Protein AF-A0A2A2EL18-F1 (afdb_monomer_lite)

Secondary structure (DSSP, 8-state):
---------SS-EEEEEE--TT--EEES---SS-SS-TTEEEEE-----TTTSS--S----EEEETTS-EEEE--SS-EEEEESSSSTTEEEEEESSS---EEE---SSHHHHHHHHHHHH-PPPPPPTGGGSPPP-

Organism: NCBI:txid1960968

pLDDT: mean 81.52, std 13.84, range [33.12, 95.94]

InterPro domains:
  IPR011013 Galactose mutarotase-like domain superfamily [SSF74650] (10-110)

Radius of gyration: 16.67 Å; chains: 1; bounding box: 41×49×30 Å

Sequence (137 aa):
MTGLAKDRSHGFKSVRLLRGVGETVYGLDARFAAFVKNGQSVGIWNADVGTASERRCKDIPFSMTGGGRRVFVNDRGRVSFEVDAVDAEDVRCSAPDETIDFCAIYGSTPKRILECYTRLTGRPGQVSMADLTPHAA

Structure (mmCIF, N/CA/C/O backbone):
data_AF-A0A2A2EL18-F1
#
_entry.id   AF-A0A2A2EL18-F1
#
loop_
_atom_site.group_PDB
_atom_site.id
_atom_site.type_symbol
_atom_site.label_atom_id
_atom_site.label_alt_id
_atom_site.label_comp_id
_atom_site.label_asym_id
_atom_site.label_entity_id
_atom_site.label_seq_id
_atom_site.pdbx_PDB_ins_code
_atom_site.Cartn_x
_atom_site.Cartn_y
_atom_site.Cartn_z
_atom_site.occupancy
_atom_site.B_iso_or_equiv
_atom_site.auth_seq_id
_atom_site.auth_comp_id
_atom_site.auth_asym_id
_atom_site.auth_atom_id
_atom_site.pdbx_PDB_model_num
ATOM 1 N N . MET A 1 1 ? 29.569 6.286 -13.860 1.00 33.75 1 MET A N 1
ATOM 2 C CA . MET A 1 1 ? 28.260 6.229 -14.542 1.00 33.75 1 MET A CA 1
ATOM 3 C C . MET A 1 1 ? 27.194 6.122 -13.454 1.00 33.75 1 MET A C 1
ATOM 5 O O . MET A 1 1 ? 26.895 5.031 -12.996 1.00 33.75 1 MET A O 1
ATOM 9 N N . THR A 1 2 ? 26.740 7.253 -12.912 1.00 33.19 2 THR A N 1
ATOM 10 C CA . THR A 1 2 ? 25.869 7.282 -11.724 1.00 33.19 2 THR A CA 1
ATOM 11 C C . THR A 1 2 ? 24.420 7.264 -12.195 1.00 33.19 2 THR A C 1
ATOM 13 O O . THR A 1 2 ? 23.898 8.281 -12.645 1.00 33.19 2 THR A O 1
ATOM 16 N N . GLY A 1 3 ? 23.788 6.091 -12.159 1.00 33.12 3 GLY A N 1
ATOM 17 C CA . GLY A 1 3 ? 22.374 5.907 -12.486 1.00 33.12 3 GLY A CA 1
ATOM 18 C C . GLY A 1 3 ? 21.471 6.491 -11.402 1.00 33.12 3 GLY A C 1
ATOM 19 O O . GLY A 1 3 ? 20.801 5.755 -10.688 1.00 33.12 3 GLY A O 1
ATOM 20 N N . LEU A 1 4 ? 21.470 7.813 -11.239 1.00 40.34 4 LEU A N 1
ATOM 21 C CA . LEU A 1 4 ? 20.447 8.496 -10.460 1.00 40.34 4 LEU A CA 1
ATOM 22 C C . LEU A 1 4 ? 19.287 8.781 -11.409 1.00 40.34 4 LEU A C 1
ATOM 24 O O . LEU A 1 4 ? 19.385 9.649 -12.276 1.00 40.34 4 LEU A O 1
ATOM 28 N N . ALA A 1 5 ? 18.194 8.031 -11.262 1.00 43.47 5 ALA A N 1
ATOM 29 C CA . ALA A 1 5 ? 16.922 8.427 -11.842 1.00 43.47 5 ALA A CA 1
ATOM 30 C C . ALA A 1 5 ? 16.569 9.802 -11.259 1.00 43.47 5 ALA A C 1
ATOM 32 O O . ALA A 1 5 ? 16.248 9.922 -10.075 1.00 43.47 5 ALA A O 1
ATOM 33 N N . LYS A 1 6 ? 16.730 10.849 -12.074 1.00 47.97 6 LYS A N 1
ATOM 34 C CA . LYS A 1 6 ? 16.218 12.178 -11.755 1.00 47.97 6 LYS A CA 1
ATOM 35 C C . LYS A 1 6 ? 14.703 12.076 -11.628 1.00 47.97 6 LYS A C 1
ATOM 37 O O . LYS A 1 6 ? 14.069 11.416 -12.451 1.00 47.97 6 LYS A O 1
ATOM 42 N N . ASP A 1 7 ? 14.173 12.728 -10.602 1.00 55.16 7 ASP A N 1
ATOM 43 C CA . ASP A 1 7 ? 12.771 13.124 -10.541 1.00 55.16 7 ASP A CA 1
ATOM 44 C C . ASP A 1 7 ? 12.415 13.789 -11.887 1.00 55.16 7 ASP A C 1
ATOM 46 O O . ASP A 1 7 ? 13.118 14.701 -12.333 1.00 55.16 7 ASP A O 1
ATOM 50 N N . ARG A 1 8 ? 11.454 13.209 -12.615 1.00 58.25 8 ARG A N 1
ATOM 51 C CA . ARG A 1 8 ? 11.215 13.510 -14.035 1.00 58.25 8 ARG A CA 1
ATOM 52 C C . ARG A 1 8 ? 10.220 14.654 -14.251 1.00 58.25 8 ARG A C 1
ATOM 54 O O . ARG A 1 8 ? 10.041 15.041 -15.402 1.00 58.25 8 ARG A O 1
ATOM 61 N N . SER A 1 9 ? 9.601 15.205 -13.206 1.00 59.81 9 SER A N 1
ATOM 62 C CA . SER A 1 9 ? 8.445 16.104 -13.355 1.00 59.81 9 SER A CA 1
ATOM 63 C C . SER A 1 9 ? 8.586 17.444 -12.629 1.00 59.81 9 SER A C 1
ATOM 65 O O . SER A 1 9 ? 9.223 17.544 -11.587 1.00 59.81 9 SER A O 1
ATOM 67 N N . HIS A 1 10 ? 7.926 18.478 -13.158 1.00 66.12 10 HIS A N 1
ATOM 68 C CA . HIS A 1 10 ? 7.843 19.817 -12.557 1.00 66.12 10 HIS A CA 1
ATOM 69 C C . HIS A 1 10 ? 6.765 19.944 -11.453 1.00 66.12 10 HIS A C 1
ATOM 71 O O . HIS A 1 10 ? 6.527 21.048 -10.962 1.00 66.12 10 HIS A O 1
ATOM 77 N N . GLY A 1 11 ? 6.103 18.852 -11.053 1.00 77.38 11 GLY A N 1
ATOM 78 C CA . GLY A 1 11 ? 5.013 18.865 -10.075 1.00 77.38 11 GLY A CA 1
ATOM 79 C C . GLY A 1 11 ? 4.783 17.506 -9.413 1.00 77.38 11 GLY A C 1
ATOM 80 O O . GLY A 1 11 ? 5.354 16.507 -9.822 1.00 77.38 11 GLY A O 1
ATOM 81 N N . PHE A 1 12 ? 3.941 17.482 -8.379 1.00 85.25 12 PHE A N 1
ATOM 82 C CA . PHE A 1 12 ? 3.556 16.262 -7.668 1.00 85.25 12 PHE A CA 1
ATOM 83 C C . PHE A 1 12 ? 2.041 16.093 -7.698 1.00 85.25 12 PHE A C 1
ATOM 85 O O . PHE A 1 12 ? 1.296 17.063 -7.508 1.00 85.25 12 PHE A O 1
ATOM 92 N N . LYS A 1 13 ? 1.577 14.852 -7.839 1.00 91.38 13 LYS A N 1
ATOM 93 C CA . LYS A 1 13 ? 0.199 14.477 -7.509 1.00 91.38 13 LYS A CA 1
ATOM 94 C C . LYS A 1 13 ? 0.160 13.653 -6.244 1.00 91.38 13 LYS A C 1
ATOM 96 O O . LYS A 1 13 ? 1.103 12.948 -5.901 1.00 91.38 13 LYS A O 1
ATOM 101 N N . SER A 1 14 ? -0.955 13.778 -5.535 1.00 91.00 14 SER A N 1
ATOM 102 C CA . SER A 1 14 ? -1.206 13.014 -4.326 1.00 91.00 14 SER A CA 1
ATOM 103 C C . SER A 1 14 ? -2.647 12.547 -4.263 1.00 91.00 14 SER A C 1
ATOM 105 O O . SER A 1 14 ? -3.549 13.195 -4.797 1.00 91.00 14 SER A O 1
ATOM 107 N N . VAL A 1 15 ? -2.850 11.425 -3.585 1.00 90.00 15 VAL A N 1
ATOM 108 C CA . VAL A 1 15 ? -4.166 10.927 -3.198 1.00 90.00 15 VAL A CA 1
ATOM 109 C C . VAL A 1 15 ? -4.167 10.645 -1.701 1.00 90.00 15 VAL A C 1
ATOM 111 O O . VAL A 1 15 ? -3.150 10.267 -1.112 1.00 90.00 15 VAL A O 1
ATOM 114 N N . ARG A 1 16 ? -5.322 10.873 -1.075 1.00 90.25 16 ARG A N 1
ATOM 115 C CA . ARG A 1 16 ? -5.546 10.675 0.355 1.00 90.25 16 ARG A CA 1
ATOM 116 C C . ARG A 1 16 ? -6.608 9.607 0.558 1.00 90.25 16 ARG A C 1
ATOM 118 O O . ARG A 1 16 ? -7.674 9.666 -0.052 1.00 90.25 16 ARG A O 1
ATOM 125 N N . LEU A 1 17 ? -6.328 8.667 1.450 1.00 87.19 17 LEU A N 1
ATOM 126 C CA . LEU A 1 17 ? -7.274 7.653 1.889 1.00 87.19 17 LEU A CA 1
ATOM 127 C C . LEU A 1 17 ? -7.557 7.869 3.365 1.00 87.19 17 LEU A C 1
ATOM 129 O O . LEU A 1 17 ? -6.658 7.761 4.196 1.00 87.19 17 LEU A O 1
ATOM 133 N N . LEU A 1 18 ? -8.815 8.176 3.671 1.00 86.69 18 LEU A N 1
ATOM 134 C CA . LEU A 1 18 ? -9.260 8.318 5.048 1.00 86.69 18 LEU A CA 1
ATOM 135 C C . LEU A 1 18 ? -9.204 6.969 5.755 1.00 86.69 18 LEU A C 1
ATOM 137 O O . LEU A 1 18 ? -9.583 5.931 5.198 1.00 86.69 18 LEU A O 1
ATOM 141 N N . ARG A 1 19 ? -8.756 7.010 7.001 1.00 84.00 19 ARG A N 1
ATOM 142 C CA . ARG A 1 19 ? -8.693 5.884 7.915 1.00 84.00 19 ARG A CA 1
ATOM 143 C C . ARG A 1 19 ? -9.763 6.060 9.003 1.00 84.00 19 ARG A C 1
ATOM 145 O O . ARG A 1 19 ? -10.284 7.148 9.209 1.00 84.00 19 ARG A O 1
ATOM 152 N N . GLY A 1 20 ? -10.171 4.958 9.623 1.00 81.38 20 GLY A N 1
ATOM 153 C CA . GLY A 1 20 ? -11.077 4.962 10.766 1.00 81.38 20 GLY A CA 1
ATOM 154 C C . GLY A 1 20 ? -10.298 5.002 12.074 1.00 81.38 20 GLY A C 1
ATOM 155 O O . GLY A 1 20 ? -9.168 4.509 12.131 1.00 81.38 20 GLY A O 1
ATOM 156 N N . VAL A 1 21 ? -10.940 5.514 13.124 1.00 83.44 21 VAL A N 1
ATOM 157 C CA . VAL A 1 21 ? -10.327 5.706 14.445 1.00 83.44 21 VAL A CA 1
ATOM 158 C C . VAL A 1 21 ? -9.730 4.406 14.967 1.00 83.44 21 VAL A C 1
ATOM 160 O O . VAL A 1 21 ? -10.390 3.369 15.003 1.00 83.44 21 VAL A O 1
ATOM 163 N N . GLY A 1 22 ? -8.457 4.471 15.361 1.00 84.44 22 GLY A N 1
ATOM 164 C CA . GLY A 1 22 ? -7.720 3.337 15.925 1.00 84.44 22 GLY A CA 1
ATOM 165 C C . GLY A 1 22 ? -7.285 2.265 14.919 1.00 84.44 22 GLY A C 1
ATOM 166 O O . GLY A 1 22 ? -6.690 1.268 15.325 1.00 84.44 22 GLY A O 1
ATOM 167 N N . GLU A 1 23 ? -7.542 2.431 13.619 1.00 88.69 23 GLU A N 1
ATOM 168 C CA . GLU A 1 23 ? -7.008 1.506 12.618 1.00 88.69 23 GLU A CA 1
ATOM 169 C C . GLU A 1 23 ? -5.484 1.618 12.481 1.00 88.69 23 GLU A C 1
ATOM 171 O O . GLU A 1 23 ? -4.893 2.692 12.370 1.00 88.69 23 GLU A O 1
ATOM 176 N N . THR A 1 24 ? -4.841 0.466 12.389 1.00 90.88 24 THR A N 1
ATOM 177 C CA . THR A 1 24 ? -3.407 0.347 12.148 1.00 90.88 24 THR A CA 1
ATOM 178 C C . THR A 1 24 ? -3.109 0.149 10.668 1.00 90.88 24 THR A C 1
ATOM 180 O O . THR A 1 24 ? -3.873 -0.507 9.954 1.00 90.88 24 THR A O 1
ATOM 183 N N . VAL A 1 25 ? -1.982 0.698 10.212 1.00 91.12 25 VAL A N 1
ATOM 184 C CA . VAL A 1 25 ? -1.495 0.615 8.828 1.00 91.12 25 VAL A CA 1
ATOM 185 C C . VAL A 1 25 ? -0.276 -0.306 8.754 1.00 91.12 25 VAL A C 1
ATOM 187 O O . VAL A 1 25 ? 0.630 -0.224 9.585 1.00 91.12 25 VAL A O 1
ATOM 190 N N . TYR A 1 26 ? -0.245 -1.163 7.734 1.00 91.44 26 TYR A N 1
ATOM 191 C CA . TYR A 1 26 ? 0.791 -2.163 7.469 1.00 91.44 26 TYR A CA 1
ATOM 192 C C . TYR A 1 26 ? 1.235 -2.124 5.998 1.00 91.44 26 TYR A C 1
ATOM 194 O O . TYR A 1 26 ? 0.535 -1.570 5.147 1.00 91.44 26 TYR A O 1
ATOM 202 N N . GLY A 1 27 ? 2.357 -2.779 5.684 1.00 90.25 27 GLY A N 1
ATOM 203 C CA . GLY A 1 27 ? 2.913 -2.868 4.328 1.00 90.25 27 GLY A CA 1
ATOM 204 C C . GLY A 1 27 ? 4.125 -1.957 4.132 1.00 90.25 27 GLY A C 1
ATOM 205 O O . GLY A 1 27 ? 4.895 -1.753 5.071 1.00 90.25 27 GLY A O 1
ATOM 206 N N . LEU A 1 28 ? 4.277 -1.422 2.916 1.00 87.94 28 LEU A N 1
ATOM 207 C CA . LEU A 1 28 ? 5.356 -0.503 2.518 1.00 87.94 28 LEU A CA 1
ATOM 208 C C . LEU A 1 28 ? 6.778 -1.099 2.655 1.00 87.94 28 LEU A C 1
ATOM 210 O O . LEU A 1 28 ? 7.748 -0.375 2.882 1.00 87.94 28 LEU A O 1
ATOM 214 N N . ASP A 1 29 ? 6.854 -2.427 2.482 1.00 75.75 29 ASP A N 1
ATOM 215 C CA . ASP A 1 29 ? 8.031 -3.317 2.497 1.00 75.75 29 ASP A CA 1
ATOM 216 C C . ASP A 1 29 ? 8.734 -3.596 3.850 1.00 75.75 29 ASP A C 1
ATOM 218 O O . ASP A 1 29 ? 8.440 -3.012 4.897 1.00 75.75 29 ASP A O 1
ATOM 222 N N . ALA A 1 30 ? 9.647 -4.578 3.803 1.00 61.09 30 ALA A N 1
ATOM 223 C CA . ALA A 1 30 ? 10.585 -5.113 4.782 1.00 61.09 30 ALA A CA 1
ATOM 224 C C . ALA A 1 30 ? 11.581 -4.069 5.313 1.00 61.09 30 ALA A C 1
ATOM 226 O O . ALA A 1 30 ? 12.808 -4.183 5.221 1.00 61.09 30 ALA A O 1
ATOM 227 N N . ARG A 1 31 ? 11.035 -3.036 5.942 1.00 65.69 31 ARG A N 1
ATOM 228 C CA . ARG A 1 31 ? 11.800 -2.109 6.769 1.00 65.69 31 ARG A CA 1
ATOM 229 C C . ARG A 1 31 ? 12.115 -2.779 8.102 1.00 65.69 31 ARG A C 1
ATOM 231 O O . ARG A 1 31 ? 11.226 -3.352 8.727 1.00 65.69 31 ARG A O 1
ATOM 238 N N . PHE A 1 32 ? 13.349 -2.624 8.584 1.00 63.28 32 PHE A N 1
ATOM 239 C CA . PHE A 1 32 ? 13.730 -2.959 9.969 1.00 63.28 32 PHE A CA 1
ATOM 240 C C . PHE A 1 32 ? 13.254 -1.852 10.927 1.00 63.28 32 PHE A C 1
ATOM 242 O O . PHE A 1 32 ? 14.023 -1.296 11.700 1.00 63.28 32 PHE A O 1
ATOM 249 N N . ALA A 1 33 ? 11.985 -1.480 10.795 1.00 72.88 33 ALA A N 1
ATOM 250 C CA . ALA A 1 33 ? 11.308 -0.455 11.572 1.00 72.88 33 ALA A CA 1
ATOM 251 C C . ALA A 1 33 ? 10.074 -1.076 12.232 1.00 72.88 33 ALA A C 1
ATOM 253 O O . ALA A 1 33 ? 9.777 -2.257 12.028 1.00 72.88 33 ALA A O 1
ATOM 254 N N . ALA A 1 34 ? 9.328 -0.278 12.994 1.00 85.12 34 ALA A N 1
ATOM 255 C CA . ALA A 1 34 ? 8.081 -0.740 13.582 1.00 85.12 34 ALA A CA 1
ATOM 256 C C . ALA A 1 34 ? 7.154 -1.349 12.511 1.00 85.12 34 ALA A C 1
ATOM 258 O O . ALA A 1 34 ? 7.034 -0.851 11.383 1.00 85.12 34 ALA A O 1
ATOM 259 N N . PHE A 1 35 ? 6.525 -2.469 12.873 1.00 87.75 35 PHE A N 1
ATOM 260 C CA . PHE A 1 35 ? 5.619 -3.204 11.993 1.00 87.75 35 PHE A CA 1
ATOM 261 C C . PHE A 1 35 ? 4.390 -2.362 11.622 1.00 87.75 35 PHE A C 1
ATOM 263 O O . PHE A 1 35 ? 3.994 -2.315 10.458 1.00 87.75 35 PHE A O 1
ATOM 270 N N . VAL A 1 36 ? 3.833 -1.661 12.613 1.00 91.75 36 VAL A N 1
ATOM 271 C CA . VAL A 1 36 ? 2.783 -0.653 12.435 1.00 91.75 36 VAL A CA 1
ATOM 272 C C . VAL A 1 36 ? 3.405 0.614 11.853 1.00 91.75 36 VAL A C 1
ATOM 274 O O . VAL A 1 36 ? 4.453 1.048 12.329 1.00 91.75 36 VAL A O 1
ATOM 277 N N . LYS A 1 37 ? 2.770 1.190 10.827 1.00 89.94 37 LYS A N 1
ATOM 278 C CA . LYS A 1 37 ? 3.278 2.353 10.079 1.00 89.94 37 LYS A CA 1
ATOM 279 C C . LYS A 1 37 ? 2.679 3.693 10.497 1.00 89.94 37 LYS A C 1
ATOM 281 O O . LYS A 1 37 ? 3.150 4.711 10.014 1.00 89.94 37 LYS A O 1
ATOM 286 N N . ASN A 1 38 ? 1.676 3.712 11.373 1.00 91.38 38 ASN A N 1
ATOM 287 C CA . ASN A 1 38 ? 1.077 4.953 11.872 1.00 91.38 38 ASN A CA 1
ATOM 288 C C . ASN A 1 38 ? 2.151 5.903 12.442 1.00 91.38 38 ASN A C 1
ATOM 290 O O . ASN A 1 38 ? 3.030 5.473 13.192 1.00 91.38 38 ASN A O 1
ATOM 294 N N . GLY A 1 39 ? 2.074 7.177 12.063 1.00 89.62 39 GLY A N 1
ATOM 295 C CA . GLY A 1 39 ? 3.023 8.239 12.402 1.00 89.62 39 GLY A CA 1
ATOM 296 C C . GLY A 1 39 ? 4.310 8.268 11.566 1.00 89.62 39 GLY A C 1
ATOM 297 O O . GLY A 1 39 ? 5.209 9.032 11.902 1.00 89.62 39 GLY A O 1
ATOM 298 N N . GLN A 1 40 ? 4.449 7.441 10.522 1.00 89.50 40 GLN A N 1
ATOM 299 C CA . GLN A 1 40 ? 5.688 7.344 9.737 1.00 89.50 40 GLN A CA 1
ATOM 300 C C . GLN A 1 40 ? 5.559 7.973 8.346 1.00 89.50 40 GLN A C 1
ATOM 302 O O . GLN A 1 40 ? 4.566 7.770 7.642 1.00 89.50 40 GLN A O 1
ATOM 307 N N . SER A 1 41 ? 6.634 8.642 7.927 1.00 89.50 41 SER A N 1
ATOM 308 C CA . SER A 1 41 ? 6.894 9.050 6.544 1.00 89.50 41 SER A CA 1
ATOM 309 C C . SER A 1 41 ? 7.775 8.003 5.861 1.00 89.50 41 SER A C 1
ATOM 311 O O . SER A 1 41 ? 8.849 7.645 6.347 1.00 89.50 41 SER A O 1
ATOM 313 N N . VAL A 1 42 ? 7.323 7.474 4.730 1.00 87.75 42 VAL A N 1
ATOM 314 C CA . VAL A 1 42 ? 7.904 6.309 4.063 1.00 87.75 42 VAL A CA 1
ATOM 315 C C . VAL A 1 42 ? 8.122 6.617 2.583 1.00 87.75 42 VAL A C 1
ATOM 317 O O . VAL A 1 42 ? 7.186 6.637 1.792 1.00 87.75 42 VAL A O 1
ATOM 320 N N . GLY A 1 43 ? 9.381 6.806 2.185 1.00 88.25 43 GLY A N 1
ATOM 321 C CA . GLY A 1 43 ? 9.764 6.883 0.772 1.00 88.25 43 GLY A CA 1
ATOM 322 C C . GLY A 1 43 ? 10.028 5.500 0.179 1.00 88.25 43 GLY A C 1
ATOM 323 O O . GLY A 1 43 ? 10.916 4.802 0.665 1.00 88.25 43 GLY A O 1
ATOM 324 N N . ILE A 1 44 ? 9.294 5.130 -0.867 1.00 88.12 44 ILE A N 1
ATOM 325 C CA . ILE A 1 44 ? 9.464 3.916 -1.674 1.00 88.12 44 ILE A CA 1
ATOM 326 C C . ILE A 1 44 ? 10.534 4.198 -2.725 1.00 88.12 44 ILE A C 1
ATOM 328 O O . ILE A 1 44 ? 10.297 4.920 -3.700 1.00 88.12 44 ILE A O 1
ATOM 332 N N . TRP A 1 45 ? 11.738 3.674 -2.504 1.00 86.19 45 TRP A N 1
ATOM 333 C CA . TRP A 1 45 ? 12.833 3.777 -3.456 1.00 86.19 45 TRP A CA 1
ATOM 334 C C . TRP A 1 45 ? 13.901 2.726 -3.176 1.00 86.19 45 TRP A C 1
ATOM 336 O O . TRP A 1 45 ? 14.633 2.821 -2.186 1.00 86.19 45 TRP A O 1
ATOM 346 N N . ASN A 1 46 ? 14.071 1.801 -4.122 1.00 81.12 46 ASN A N 1
ATOM 347 C CA . ASN A 1 46 ? 15.081 0.765 -3.989 1.00 81.12 46 ASN A CA 1
ATOM 348 C C . ASN A 1 46 ? 16.493 1.363 -3.928 1.00 81.12 46 ASN A C 1
ATOM 350 O O . ASN A 1 46 ? 16.943 2.052 -4.847 1.00 81.12 46 ASN A O 1
ATOM 354 N N . ALA A 1 47 ? 17.201 1.083 -2.838 1.00 74.25 47 ALA A N 1
ATOM 355 C CA . ALA A 1 47 ? 18.585 1.473 -2.631 1.00 74.25 47 ALA A CA 1
ATOM 356 C C . ALA A 1 47 ? 19.378 0.326 -1.995 1.00 74.25 47 ALA A C 1
ATOM 358 O O . ALA A 1 47 ? 18.883 -0.382 -1.117 1.00 74.25 47 ALA A O 1
ATOM 359 N N . ASP A 1 48 ? 20.627 0.171 -2.428 1.00 69.75 48 ASP A N 1
ATOM 360 C CA . ASP A 1 48 ? 21.572 -0.778 -1.847 1.00 69.75 48 ASP A CA 1
ATOM 361 C C . ASP A 1 48 ? 22.322 -0.110 -0.690 1.00 69.75 48 ASP A C 1
ATOM 363 O O . ASP A 1 48 ? 23.272 0.645 -0.887 1.00 69.75 48 ASP A O 1
ATOM 367 N N . VAL A 1 49 ? 21.798 -0.272 0.523 1.00 62.06 49 VAL A N 1
ATOM 368 C CA . VAL A 1 49 ? 22.246 0.483 1.707 1.00 62.06 49 VAL A CA 1
ATOM 369 C C . VAL A 1 49 ? 22.386 -0.394 2.959 1.00 62.06 49 VAL A C 1
ATOM 371 O O . VAL A 1 49 ? 22.345 0.110 4.085 1.00 62.06 49 VAL A O 1
ATOM 374 N N . GLY A 1 50 ? 22.542 -1.710 2.784 1.00 62.38 50 GLY A N 1
ATOM 375 C CA . GLY A 1 50 ? 22.625 -2.669 3.891 1.00 62.38 50 GLY A CA 1
ATOM 376 C C . GLY A 1 50 ? 21.369 -2.700 4.782 1.00 62.38 50 GLY A C 1
ATOM 377 O O . GLY A 1 50 ? 20.303 -2.210 4.412 1.00 62.38 50 GLY A O 1
ATOM 378 N N . THR A 1 51 ? 21.474 -3.294 5.974 1.00 59.22 51 THR A N 1
ATOM 379 C CA . THR A 1 51 ? 20.337 -3.505 6.897 1.00 59.22 51 THR A CA 1
ATOM 380 C C . THR A 1 51 ? 20.157 -2.402 7.946 1.00 59.22 51 THR A C 1
ATOM 382 O O . THR A 1 51 ? 19.083 -2.295 8.532 1.00 59.22 51 THR A O 1
ATOM 385 N N . ALA A 1 52 ? 21.174 -1.566 8.175 1.00 57.94 52 ALA A N 1
ATOM 386 C CA . ALA A 1 52 ? 21.189 -0.580 9.262 1.00 57.94 52 ALA A CA 1
ATOM 387 C C . ALA A 1 52 ? 20.613 0.801 8.889 1.00 57.94 52 ALA A C 1
ATOM 389 O O . ALA A 1 52 ? 20.452 1.658 9.750 1.00 57.94 52 ALA A O 1
ATOM 390 N N . SER A 1 53 ? 20.322 1.041 7.611 1.00 60.34 53 SER A N 1
ATOM 391 C CA . SER A 1 53 ? 19.719 2.291 7.127 1.00 60.34 53 SER A CA 1
ATOM 392 C C . SER A 1 53 ? 18.187 2.190 7.101 1.00 60.34 53 SER A C 1
ATOM 394 O O . SER A 1 53 ? 17.640 1.167 7.490 1.00 60.34 53 SER A O 1
ATOM 396 N N . GLU A 1 54 ? 17.459 3.192 6.613 1.00 58.22 54 GLU A N 1
ATOM 397 C CA . GLU A 1 54 ? 15.992 3.116 6.435 1.00 58.22 54 GLU A CA 1
ATOM 398 C C . GLU A 1 54 ? 15.558 2.751 5.005 1.00 58.22 54 GLU A C 1
ATOM 400 O O . GLU A 1 54 ? 14.407 2.375 4.788 1.00 58.22 54 GLU A O 1
ATOM 405 N N . ARG A 1 55 ? 16.464 2.851 4.021 1.00 59.09 55 ARG A N 1
ATOM 406 C CA . ARG A 1 55 ? 16.173 2.541 2.607 1.00 59.09 55 ARG A CA 1
ATOM 407 C C . ARG A 1 55 ? 16.428 1.059 2.335 1.00 59.09 55 ARG A C 1
ATOM 409 O O . ARG A 1 55 ? 17.281 0.456 2.983 1.00 59.09 55 ARG A O 1
ATOM 416 N N . ARG A 1 56 ? 15.688 0.431 1.425 1.00 66.00 56 ARG A N 1
ATOM 417 C CA . ARG A 1 56 ? 15.765 -1.026 1.213 1.00 66.00 56 ARG A CA 1
ATOM 418 C C . ARG A 1 56 ? 15.832 -1.376 -0.257 1.00 66.00 56 ARG A C 1
ATOM 420 O O . ARG A 1 56 ? 15.610 -0.534 -1.109 1.00 66.00 56 ARG A O 1
ATOM 427 N N . CYS A 1 57 ? 16.157 -2.631 -0.547 1.00 58.72 57 CYS A N 1
ATOM 428 C CA . CYS A 1 57 ? 16.245 -3.149 -1.907 1.00 58.72 57 CYS A CA 1
ATOM 429 C C . CYS A 1 57 ? 14.903 -3.647 -2.474 1.00 58.72 57 CYS A C 1
ATOM 431 O O . CYS A 1 57 ? 14.870 -4.034 -3.642 1.00 58.72 57 CYS A O 1
ATOM 433 N N . LYS A 1 58 ? 13.821 -3.678 -1.679 1.00 72.88 58 LYS A N 1
ATOM 434 C CA . LYS A 1 58 ? 12.534 -4.279 -2.067 1.00 72.88 58 LYS A CA 1
ATOM 435 C C . LYS A 1 58 ? 11.309 -3.408 -1.773 1.00 72.88 58 LYS A C 1
ATOM 437 O O . LYS A 1 58 ? 10.229 -3.955 -1.619 1.00 72.88 58 LYS A O 1
ATOM 442 N N . ASP A 1 59 ? 11.420 -2.083 -1.749 1.00 85.19 59 ASP A N 1
ATOM 443 C CA . ASP A 1 59 ? 10.281 -1.211 -1.452 1.00 85.19 59 ASP A CA 1
ATOM 444 C C . ASP A 1 59 ? 9.074 -1.496 -2.378 1.00 85.19 59 ASP A C 1
ATOM 446 O O . ASP A 1 59 ? 9.182 -1.471 -3.606 1.00 85.19 59 ASP A O 1
ATOM 450 N N . ILE A 1 60 ? 7.907 -1.759 -1.777 1.00 88.75 60 ILE A N 1
ATOM 451 C CA . ILE A 1 60 ? 6.646 -2.046 -2.470 1.00 88.75 60 ILE A CA 1
ATOM 452 C C . ILE A 1 60 ? 5.647 -0.941 -2.109 1.00 88.75 60 ILE A C 1
ATOM 454 O O . ILE A 1 60 ? 5.321 -0.802 -0.926 1.00 88.75 60 ILE A O 1
ATOM 458 N N . PRO A 1 61 ? 5.100 -0.191 -3.083 1.00 91.62 61 PRO A N 1
ATOM 459 C CA . PRO A 1 61 ? 4.129 0.878 -2.845 1.00 91.62 61 PRO A CA 1
ATOM 460 C C . PRO A 1 61 ? 2.718 0.328 -2.562 1.00 91.62 61 PRO A C 1
ATOM 462 O O . PRO A 1 61 ? 1.747 0.642 -3.248 1.00 91.62 61 PRO A O 1
ATOM 465 N N . PHE A 1 62 ? 2.606 -0.531 -1.549 1.00 92.44 62 PHE A N 1
ATOM 466 C CA . PHE A 1 62 ? 1.373 -1.185 -1.124 1.00 92.44 62 PHE A CA 1
ATOM 467 C C . PHE A 1 62 ? 1.164 -1.021 0.382 1.00 92.44 62 PHE A C 1
ATOM 469 O O . PHE A 1 62 ? 2.019 -1.423 1.176 1.00 92.44 62 PHE A O 1
ATOM 476 N N . SER A 1 63 ? 0.008 -0.487 0.779 1.00 91.44 63 SER A N 1
ATOM 477 C CA . SER A 1 63 ? -0.411 -0.401 2.179 1.00 91.44 63 SER A CA 1
ATOM 478 C C . SER A 1 63 ? -1.790 -1.015 2.402 1.00 91.44 63 SER A C 1
ATOM 480 O O . SER A 1 63 ? -2.642 -1.063 1.509 1.00 91.44 63 SER A O 1
ATOM 482 N N . MET A 1 64 ? -2.017 -1.495 3.623 1.00 90.25 64 MET A N 1
ATOM 483 C CA . MET A 1 64 ? -3.302 -2.034 4.061 1.00 90.25 64 MET A CA 1
ATOM 484 C C . MET A 1 64 ? -3.586 -1.673 5.517 1.00 90.25 64 MET A C 1
ATOM 486 O O . MET A 1 64 ? -2.660 -1.560 6.319 1.00 90.25 64 MET A O 1
ATOM 490 N N . THR A 1 65 ? -4.862 -1.536 5.869 1.00 84.94 65 THR A N 1
ATOM 491 C CA . THR A 1 65 ? -5.320 -1.300 7.241 1.00 84.94 65 THR A CA 1
ATOM 492 C C . THR A 1 65 ? -6.069 -2.500 7.805 1.00 84.94 65 THR A C 1
ATOM 494 O O . THR A 1 65 ? -6.631 -3.307 7.056 1.00 84.94 65 THR A O 1
ATOM 497 N N . GLY A 1 66 ? -6.119 -2.606 9.137 1.00 74.31 66 GLY A N 1
ATOM 498 C CA . GLY A 1 66 ? -6.924 -3.624 9.827 1.00 74.31 66 GLY A CA 1
ATOM 499 C C . GLY A 1 66 ? -8.423 -3.554 9.494 1.00 74.31 66 GLY A C 1
ATOM 500 O O . GLY A 1 66 ? -9.079 -4.589 9.416 1.00 74.31 66 GLY A O 1
ATOM 501 N N . GLY A 1 67 ? -8.943 -2.355 9.197 1.00 75.00 67 GLY A N 1
ATOM 502 C CA . GLY A 1 67 ? -10.327 -2.120 8.755 1.00 75.00 67 GLY A CA 1
ATOM 503 C C . GLY A 1 67 ? -10.597 -2.487 7.293 1.00 75.00 67 GLY A C 1
ATOM 504 O O . GLY A 1 67 ? -11.667 -2.196 6.760 1.00 75.00 67 GLY A O 1
ATOM 505 N N . GLY A 1 68 ? -9.626 -3.099 6.611 1.00 74.25 68 GLY A N 1
ATOM 506 C CA . GLY A 1 68 ? -9.767 -3.497 5.222 1.00 74.25 68 GLY A CA 1
ATOM 507 C C . GLY A 1 68 ? -9.828 -2.302 4.278 1.00 74.25 68 GLY A C 1
ATOM 508 O O . GLY A 1 68 ? -10.567 -2.359 3.309 1.00 74.25 68 GLY A O 1
ATOM 509 N N . ARG A 1 69 ? -9.074 -1.222 4.508 1.00 80.56 69 ARG A N 1
ATOM 510 C CA . ARG A 1 69 ? -8.728 -0.248 3.453 1.00 80.56 69 ARG A CA 1
ATOM 511 C C . ARG A 1 69 ? -7.325 -0.561 2.941 1.00 80.56 69 ARG A C 1
ATOM 513 O O . ARG A 1 69 ? -6.507 -1.094 3.679 1.00 80.56 69 ARG A O 1
ATOM 520 N N . ARG A 1 70 ? -7.072 -0.361 1.650 1.00 86.19 70 ARG A N 1
ATOM 521 C CA . ARG A 1 70 ? -5.828 -0.801 1.006 1.00 86.19 70 ARG A CA 1
ATOM 522 C C . ARG A 1 70 ? -5.623 -0.070 -0.301 1.00 86.19 70 ARG A C 1
ATOM 524 O O . ARG A 1 70 ? -6.578 0.104 -1.060 1.00 86.19 70 ARG A O 1
ATOM 531 N N . VAL A 1 71 ? -4.378 0.308 -0.545 1.00 90.69 71 VAL A N 1
ATOM 532 C CA . VAL A 1 71 ? -3.965 0.993 -1.761 1.00 90.69 71 VAL A CA 1
ATOM 533 C C . VAL A 1 71 ? -2.660 0.412 -2.264 1.00 90.69 71 VAL A C 1
ATOM 535 O O . VAL A 1 71 ? -1.737 0.140 -1.499 1.00 90.69 71 VAL A O 1
ATOM 538 N N . PHE A 1 72 ? -2.611 0.222 -3.572 1.00 92.75 72 PHE A N 1
ATOM 539 C CA . PHE A 1 72 ? -1.392 -0.009 -4.324 1.00 92.75 72 PHE A CA 1
ATOM 540 C C . PHE A 1 72 ? -1.200 1.177 -5.266 1.00 92.75 72 PHE A C 1
ATOM 542 O O . PHE A 1 72 ? -2.126 1.485 -6.014 1.00 92.75 72 PHE A O 1
ATOM 549 N N . VAL A 1 73 ? -0.046 1.839 -5.233 1.00 92.50 73 VAL A N 1
ATOM 550 C CA . VAL A 1 73 ? 0.297 2.887 -6.208 1.00 92.50 73 VAL A CA 1
ATOM 551 C C . VAL A 1 73 ? 1.097 2.234 -7.330 1.00 92.50 73 VAL A C 1
ATOM 553 O O . VAL A 1 73 ? 2.164 1.675 -7.087 1.00 92.50 73 VAL A O 1
ATOM 556 N N . ASN A 1 74 ? 0.566 2.270 -8.551 1.00 91.31 74 ASN A N 1
ATOM 557 C CA . ASN A 1 74 ? 1.169 1.644 -9.724 1.00 91.31 74 ASN A CA 1
ATOM 558 C C . ASN A 1 74 ? 2.195 2.585 -10.366 1.00 91.31 74 ASN A C 1
ATOM 560 O O . ASN A 1 74 ? 2.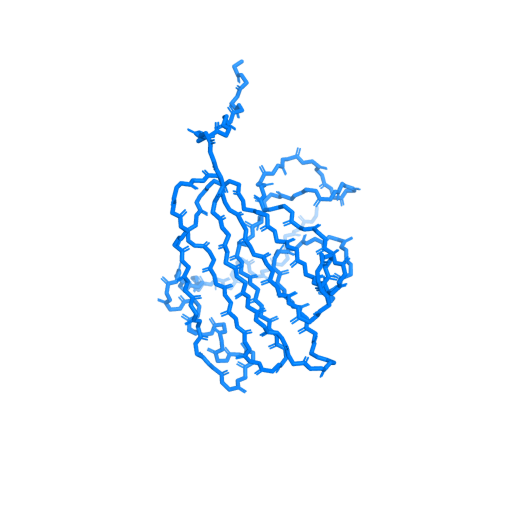018 3.071 -11.480 1.00 91.31 74 ASN A O 1
ATOM 564 N N . ASP A 1 75 ? 3.279 2.839 -9.640 1.00 87.38 75 ASP A N 1
ATOM 565 C CA . ASP A 1 75 ? 4.368 3.695 -10.095 1.00 87.38 75 ASP A CA 1
ATOM 566 C C . ASP A 1 75 ? 5.713 2.975 -9.922 1.00 87.38 75 ASP A C 1
ATOM 568 O O . ASP A 1 75 ? 5.960 2.297 -8.922 1.00 87.38 75 ASP A O 1
ATOM 572 N N . ARG A 1 76 ? 6.576 3.087 -10.936 1.00 82.75 76 ARG A N 1
ATOM 573 C CA . ARG A 1 76 ? 7.937 2.518 -10.938 1.00 82.75 76 ARG A CA 1
ATOM 574 C C . ARG A 1 76 ? 8.993 3.523 -10.465 1.00 82.75 76 ARG A C 1
ATOM 576 O O . ARG A 1 76 ? 10.152 3.152 -10.286 1.00 82.75 76 ARG A O 1
ATOM 583 N N . GLY A 1 77 ? 8.618 4.791 -10.355 1.00 84.69 77 GLY A N 1
ATOM 584 C CA . GLY A 1 77 ? 9.406 5.885 -9.824 1.00 84.69 77 GLY A CA 1
ATOM 585 C C . GLY A 1 77 ? 9.364 5.945 -8.298 1.00 84.69 77 GLY A C 1
ATOM 586 O O . GLY A 1 77 ? 9.071 4.969 -7.610 1.00 84.69 77 GLY A O 1
ATOM 587 N N . ARG A 1 78 ? 9.718 7.113 -7.757 1.00 86.69 78 ARG A N 1
ATOM 588 C CA . ARG A 1 78 ? 9.679 7.363 -6.313 1.00 86.69 78 ARG A CA 1
ATOM 589 C C . ARG A 1 78 ? 8.240 7.607 -5.883 1.00 86.69 78 ARG A C 1
ATOM 591 O O . ARG A 1 78 ? 7.587 8.471 -6.449 1.00 86.69 78 ARG A O 1
ATOM 598 N N . VAL A 1 79 ? 7.798 6.931 -4.831 1.00 90.56 79 VAL A N 1
ATOM 599 C CA . VAL A 1 79 ? 6.501 7.207 -4.200 1.00 90.56 79 VAL A CA 1
ATOM 600 C C . VAL A 1 79 ? 6.735 7.532 -2.735 1.00 90.56 79 VAL A C 1
ATOM 602 O O . VAL A 1 79 ? 7.467 6.816 -2.057 1.00 90.56 79 VAL A O 1
ATOM 605 N N . SER A 1 80 ? 6.120 8.593 -2.232 1.00 91.19 80 SER A N 1
ATOM 606 C CA . SER A 1 80 ? 6.146 8.929 -0.808 1.00 91.19 80 SER A CA 1
ATOM 607 C C . SER A 1 80 ? 4.817 8.564 -0.169 1.00 91.19 80 SER A C 1
ATOM 609 O O . SER A 1 80 ? 3.764 8.818 -0.747 1.00 91.19 80 SER A O 1
ATOM 611 N N . PHE A 1 81 ? 4.869 7.981 1.023 1.00 91.56 81 PHE A N 1
ATOM 612 C CA . PHE A 1 81 ? 3.718 7.678 1.862 1.00 91.56 81 PHE A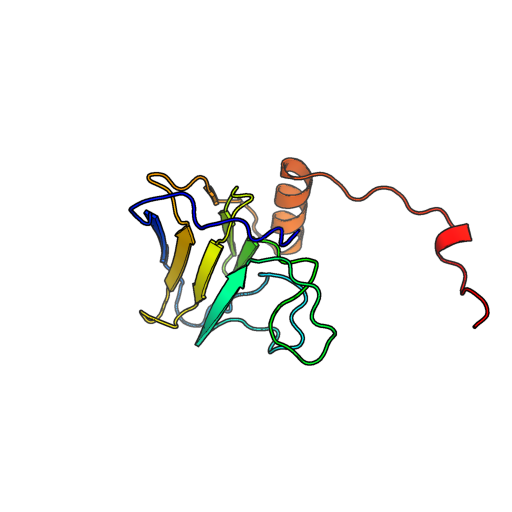 CA 1
ATOM 613 C C . PHE A 1 81 ? 3.838 8.423 3.187 1.00 91.56 81 PHE A C 1
ATOM 615 O O . PHE A 1 81 ? 4.814 8.245 3.905 1.00 91.56 81 PHE A O 1
ATOM 622 N N . GLU A 1 82 ? 2.822 9.197 3.535 1.00 91.38 82 GLU A N 1
ATOM 623 C CA . GLU A 1 82 ? 2.667 9.809 4.852 1.00 91.38 82 GLU A CA 1
ATOM 624 C C . GLU A 1 82 ? 1.527 9.084 5.558 1.00 91.38 82 GLU A C 1
ATOM 626 O O . GLU A 1 82 ? 0.391 9.090 5.078 1.00 91.38 82 GLU A O 1
ATOM 631 N N . VAL A 1 83 ? 1.828 8.409 6.664 1.00 89.69 83 VAL A N 1
ATOM 632 C CA . VAL A 1 83 ? 0.852 7.607 7.405 1.00 89.69 83 VAL A CA 1
ATOM 633 C C . VAL A 1 83 ? 0.571 8.303 8.726 1.00 89.69 83 VAL A C 1
ATOM 635 O O . VAL A 1 83 ? 1.388 8.222 9.634 1.00 89.69 83 VAL A O 1
ATOM 638 N N . ASP A 1 84 ? -0.551 9.011 8.839 1.00 86.38 84 ASP A N 1
ATOM 639 C CA . ASP A 1 84 ? -0.875 9.888 9.977 1.00 86.38 84 ASP A CA 1
ATOM 640 C C . ASP A 1 84 ? 0.208 10.946 10.302 1.00 86.38 84 ASP A C 1
ATOM 642 O O . ASP A 1 84 ? 0.219 11.523 11.388 1.00 86.38 84 ASP A O 1
ATOM 646 N N . ALA A 1 85 ? 1.159 11.179 9.392 1.00 70.81 85 ALA A N 1
ATOM 647 C CA . ALA A 1 85 ? 2.320 12.036 9.639 1.00 70.81 85 ALA A CA 1
ATOM 648 C C . ALA A 1 85 ? 2.039 13.520 9.349 1.00 70.81 85 ALA A C 1
ATOM 650 O O . ALA A 1 85 ? 2.706 14.393 9.900 1.00 70.81 85 ALA A O 1
ATOM 651 N N . VAL A 1 86 ? 1.046 13.809 8.498 1.00 72.06 86 VAL A N 1
ATOM 652 C CA . VAL A 1 86 ? 0.656 15.182 8.126 1.00 72.06 86 VAL A CA 1
ATOM 653 C C . VAL A 1 86 ? -0.700 15.554 8.710 1.00 72.06 86 VAL A C 1
ATOM 655 O O . VAL A 1 86 ? -0.827 16.599 9.337 1.00 72.06 86 VAL A O 1
ATOM 658 N N . ASP A 1 87 ? -1.701 14.698 8.520 1.00 77.50 87 ASP A N 1
ATOM 659 C CA . ASP A 1 87 ? -3.014 14.826 9.139 1.00 77.50 87 ASP A CA 1
ATOM 660 C C . ASP A 1 87 ? -3.312 13.527 9.890 1.00 77.50 87 ASP A C 1
ATOM 662 O O . ASP A 1 87 ? -2.994 12.438 9.408 1.00 77.50 87 ASP A O 1
ATOM 666 N N . ALA A 1 88 ? -3.924 13.632 11.068 1.00 72.62 88 ALA A N 1
ATOM 667 C CA . ALA A 1 88 ? -4.376 12.453 11.790 1.00 72.62 88 ALA A CA 1
ATOM 668 C C . ALA A 1 88 ? -5.493 11.759 10.995 1.00 72.62 88 ALA A C 1
ATOM 670 O O . ALA A 1 88 ? -6.375 12.431 10.462 1.00 72.62 88 ALA A O 1
ATOM 671 N N . GLU A 1 89 ? -5.482 10.425 10.975 1.00 82.56 89 GLU A N 1
ATOM 672 C CA . GLU A 1 89 ? -6.520 9.582 10.367 1.00 82.56 89 GLU A CA 1
ATOM 673 C C . GLU A 1 89 ? -6.474 9.519 8.831 1.00 82.56 89 GLU A C 1
ATOM 675 O O . GLU A 1 89 ? -7.491 9.260 8.178 1.00 82.56 89 GLU A O 1
ATOM 680 N N . ASP A 1 90 ? -5.296 9.692 8.227 1.00 86.50 90 ASP A N 1
ATOM 681 C CA . ASP A 1 90 ? -5.122 9.470 6.795 1.00 86.50 90 ASP A CA 1
ATOM 682 C C . ASP A 1 90 ? -3.840 8.728 6.405 1.00 86.50 90 ASP A C 1
ATOM 684 O O . ASP A 1 90 ? -2.844 8.658 7.126 1.00 86.50 90 ASP A O 1
ATOM 688 N N . VAL A 1 91 ? -3.910 8.120 5.222 1.00 88.88 91 VAL A N 1
ATOM 689 C CA . VAL A 1 91 ? -2.736 7.702 4.464 1.00 88.88 91 VAL A CA 1
ATOM 690 C C . VAL A 1 91 ? -2.693 8.544 3.203 1.00 88.88 91 VAL A C 1
ATOM 692 O O . VAL A 1 91 ? -3.583 8.450 2.348 1.00 88.88 91 VAL A O 1
ATOM 695 N N . ARG A 1 92 ? -1.647 9.351 3.068 1.00 91.75 92 ARG A N 1
ATOM 696 C CA . ARG A 1 92 ? -1.365 10.109 1.853 1.00 91.75 92 ARG A CA 1
ATOM 697 C C . ARG A 1 92 ? -0.278 9.417 1.070 1.00 91.75 92 ARG A C 1
ATOM 699 O O . ARG A 1 92 ? 0.743 9.041 1.632 1.00 91.75 92 ARG A O 1
ATOM 706 N N . CYS A 1 93 ? -0.476 9.301 -0.231 1.00 90.94 93 CYS A N 1
ATOM 707 C CA . CYS A 1 93 ? 0.593 8.923 -1.139 1.00 90.94 93 CYS A CA 1
ATOM 708 C C . CYS A 1 93 ? 0.779 9.991 -2.205 1.00 90.94 93 CYS A C 1
ATOM 710 O O . CYS A 1 93 ? -0.192 10.612 -2.644 1.00 90.94 93 CYS A O 1
ATOM 712 N N . SER A 1 94 ? 2.029 10.230 -2.581 1.00 91.88 94 SER A N 1
ATOM 713 C CA . SER A 1 94 ? 2.398 11.183 -3.618 1.00 91.88 94 SER A CA 1
ATOM 714 C C . SER A 1 94 ? 3.476 10.626 -4.532 1.00 91.88 94 SER A C 1
ATOM 716 O O . SER A 1 94 ? 4.343 9.863 -4.104 1.00 91.88 94 SER A O 1
ATOM 718 N N . ALA A 1 95 ? 3.409 11.028 -5.796 1.00 90.75 95 ALA A N 1
ATOM 719 C CA . ALA A 1 95 ? 4.380 10.683 -6.818 1.00 90.75 95 ALA A CA 1
ATOM 720 C C . ALA A 1 95 ? 4.783 11.945 -7.603 1.00 90.75 95 ALA A C 1
ATOM 722 O O . ALA A 1 95 ? 3.957 12.858 -7.759 1.00 90.75 95 ALA A O 1
ATOM 723 N N . PRO A 1 96 ? 6.044 12.023 -8.060 1.00 86.75 96 PRO A N 1
ATOM 724 C CA . PRO A 1 96 ? 6.510 13.058 -8.963 1.00 86.75 96 PRO A CA 1
ATOM 725 C C . PRO A 1 96 ? 6.010 12.772 -10.383 1.00 86.75 96 PRO A C 1
ATOM 727 O O . PRO A 1 96 ? 6.722 12.211 -11.222 1.00 86.75 96 PRO A O 1
ATOM 730 N N . ASP A 1 97 ? 4.752 13.122 -10.622 1.00 82.94 97 ASP A N 1
ATOM 731 C CA . ASP A 1 97 ? 4.124 13.116 -11.935 1.00 82.94 97 ASP A CA 1
ATOM 732 C C . ASP A 1 97 ? 2.899 14.055 -11.912 1.00 82.94 97 ASP A C 1
ATOM 734 O O . ASP A 1 97 ? 2.456 14.525 -10.859 1.00 82.94 97 ASP A O 1
ATOM 738 N N . GLU A 1 98 ? 2.336 14.341 -13.082 1.00 86.00 98 GLU A N 1
ATOM 739 C CA . GLU A 1 98 ? 1.086 15.076 -13.268 1.00 86.00 98 GLU A CA 1
ATOM 740 C C . GLU A 1 98 ? -0.156 14.208 -13.030 1.00 86.00 98 GLU A C 1
ATOM 742 O O . GLU A 1 98 ? -1.269 14.734 -12.933 1.00 86.00 98 GLU A O 1
ATOM 747 N N . THR A 1 99 ? 0.017 12.893 -12.888 1.00 87.38 99 THR A N 1
ATOM 748 C CA . THR A 1 99 ? -1.049 11.934 -12.573 1.00 87.38 99 THR A CA 1
ATOM 749 C C . THR A 1 99 ? -0.612 10.970 -11.474 1.00 87.38 99 THR A C 1
ATOM 751 O O . THR A 1 99 ? 0.564 10.874 -11.149 1.00 87.38 99 THR A O 1
ATOM 754 N N . ILE A 1 100 ? -1.563 10.276 -10.852 1.00 89.31 100 ILE A N 1
ATOM 755 C CA . ILE A 1 100 ? -1.261 9.178 -9.931 1.00 89.31 100 ILE A CA 1
ATOM 756 C C . ILE A 1 100 ? -2.165 7.999 -10.276 1.00 89.31 100 ILE A C 1
ATOM 758 O O . ILE A 1 100 ? -3.390 8.123 -10.244 1.00 89.31 100 ILE A O 1
ATOM 762 N N . ASP A 1 101 ? -1.557 6.871 -10.640 1.00 91.56 101 ASP A N 1
ATOM 763 C CA . ASP A 1 101 ? -2.259 5.613 -10.893 1.00 91.56 101 ASP A CA 1
ATOM 764 C C . ASP A 1 101 ? -2.246 4.768 -9.617 1.00 91.56 101 ASP A C 1
ATOM 766 O O . ASP A 1 101 ? -1.191 4.456 -9.059 1.00 91.56 101 ASP A O 1
ATOM 770 N N . PHE A 1 102 ? -3.428 4.420 -9.117 1.00 91.88 102 PHE A N 1
ATOM 771 C CA . PHE A 1 102 ? -3.559 3.628 -7.906 1.00 91.88 102 PHE A CA 1
ATOM 772 C C . PHE A 1 102 ? -4.749 2.675 -7.978 1.00 91.88 102 PHE A C 1
ATOM 774 O O . PHE A 1 102 ? -5.789 2.954 -8.569 1.00 91.88 102 PHE A O 1
ATOM 781 N N . CYS A 1 103 ? -4.607 1.542 -7.301 1.00 91.75 103 CYS A N 1
ATOM 782 C CA . CYS A 1 103 ? -5.635 0.525 -7.171 1.00 91.75 103 CYS A CA 1
ATOM 783 C C . CYS A 1 103 ? -6.135 0.460 -5.726 1.00 91.75 103 CYS A C 1
ATOM 785 O O . CYS A 1 103 ? -5.379 0.131 -4.807 1.00 91.75 103 CYS A O 1
ATOM 787 N N . ALA A 1 104 ? -7.434 0.698 -5.533 1.00 89.75 104 ALA A N 1
ATOM 788 C CA . ALA A 1 104 ? -8.127 0.356 -4.297 1.00 89.75 104 ALA A CA 1
ATOM 789 C C . ALA A 1 104 ? -8.539 -1.122 -4.349 1.00 89.75 104 ALA A C 1
ATOM 791 O O . ALA A 1 104 ? -9.394 -1.525 -5.135 1.00 89.75 104 ALA A O 1
ATOM 792 N N . ILE A 1 105 ? -7.914 -1.954 -3.523 1.00 88.62 105 ILE A N 1
ATOM 793 C CA . ILE A 1 105 ? -8.182 -3.401 -3.511 1.00 88.62 105 ILE A CA 1
ATOM 794 C C . ILE A 1 105 ? -9.331 -3.687 -2.537 1.00 88.62 105 ILE A C 1
ATOM 796 O O . ILE A 1 105 ? -9.431 -2.968 -1.566 1.00 88.62 105 ILE A O 1
ATOM 800 N N . TYR A 1 106 ? -10.220 -4.651 -2.832 1.00 85.69 106 TYR A N 1
ATOM 801 C CA . TYR 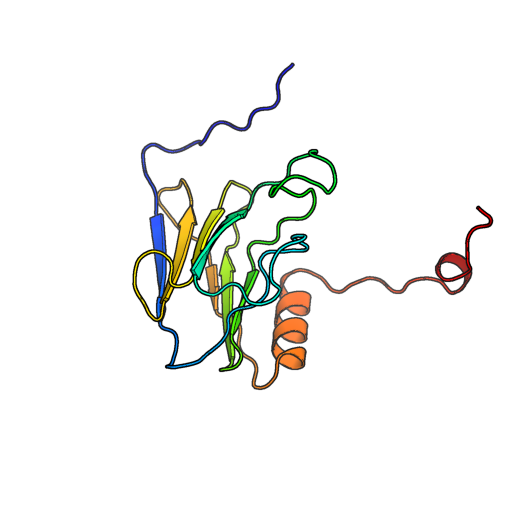A 1 106 ? -11.312 -5.279 -2.034 1.00 85.69 106 TYR A CA 1
ATOM 802 C C . TYR A 1 106 ? -10.871 -6.474 -1.138 1.00 85.69 106 TYR A C 1
ATOM 804 O O . TYR A 1 106 ? -10.115 -7.302 -1.633 1.00 85.69 106 TYR A O 1
ATOM 812 N N . GLY A 1 107 ? -11.378 -6.706 0.077 1.00 85.12 107 GLY A N 1
ATOM 813 C CA . GLY A 1 107 ? -11.169 -7.917 0.887 1.00 85.12 107 GLY A CA 1
ATOM 814 C C . GLY A 1 107 ? -11.604 -7.766 2.352 1.00 85.12 107 GLY A C 1
ATOM 815 O O . GLY A 1 107 ? -11.258 -6.773 2.988 1.00 85.12 107 GLY A O 1
ATOM 816 N N . SER A 1 108 ? -12.342 -8.752 2.873 1.00 85.88 108 SER A N 1
ATOM 817 C CA . SER A 1 108 ? -12.847 -8.801 4.259 1.00 85.88 108 SER A CA 1
ATOM 818 C C . SER A 1 108 ? -11.808 -9.257 5.291 1.00 85.88 108 SER A C 1
ATOM 820 O O . SER A 1 108 ? -12.037 -9.137 6.488 1.00 85.88 108 SER A O 1
ATOM 822 N N . THR A 1 109 ? -10.670 -9.792 4.840 1.00 87.44 109 THR A N 1
ATOM 823 C CA . THR A 1 109 ? -9.554 -10.235 5.688 1.00 87.44 109 THR A CA 1
ATOM 824 C C . THR A 1 109 ? -8.214 -9.864 5.042 1.00 87.44 109 THR A C 1
ATOM 826 O O . THR A 1 109 ? -8.149 -9.770 3.809 1.00 87.44 109 THR A O 1
ATOM 829 N N . PRO A 1 110 ? -7.117 -9.729 5.816 1.00 88.06 110 PRO A N 1
ATOM 830 C CA . PRO A 1 110 ? -5.778 -9.504 5.261 1.00 88.06 110 PRO A CA 1
ATOM 831 C C . PRO A 1 110 ? -5.370 -10.558 4.223 1.00 88.06 110 PRO A C 1
ATOM 833 O O . PRO A 1 110 ? -4.832 -10.227 3.168 1.00 88.06 110 PRO A O 1
ATOM 836 N N . LYS A 1 111 ? -5.715 -11.832 4.461 1.00 91.00 111 LYS A N 1
ATOM 837 C CA . LYS A 1 111 ? -5.470 -12.920 3.504 1.00 91.00 111 LYS A CA 1
ATOM 838 C C . LYS A 1 111 ? -6.171 -12.664 2.169 1.00 91.00 111 LYS A C 1
ATOM 840 O O . LYS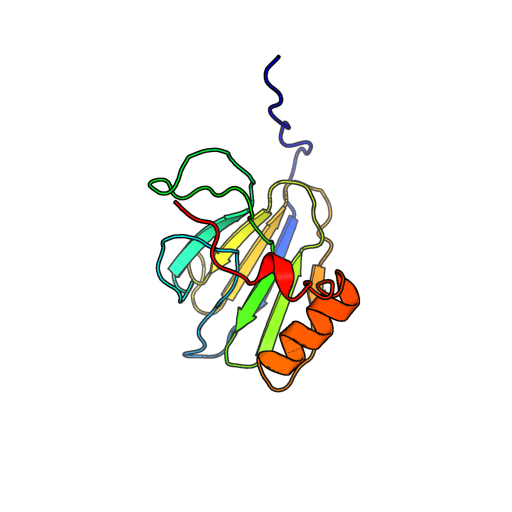 A 1 111 ? -5.542 -12.774 1.121 1.00 91.00 111 LYS A O 1
ATOM 845 N N . ARG A 1 112 ? -7.451 -12.276 2.196 1.00 91.00 112 ARG A N 1
ATOM 846 C CA . ARG A 1 112 ? -8.213 -11.991 0.973 1.00 91.00 112 ARG A CA 1
ATOM 847 C C . ARG A 1 112 ? -7.648 -10.794 0.211 1.00 91.00 112 ARG A C 1
ATOM 849 O O . ARG A 1 112 ? -7.635 -10.802 -1.016 1.00 91.00 112 ARG A O 1
ATOM 856 N N . ILE A 1 113 ? -7.154 -9.791 0.931 1.00 91.38 113 ILE A N 1
ATOM 857 C CA . ILE A 1 113 ? -6.488 -8.627 0.342 1.00 91.38 113 ILE A CA 1
ATOM 858 C C . ILE A 1 113 ? -5.224 -9.058 -0.411 1.00 91.38 113 ILE A C 1
ATOM 860 O O . ILE A 1 113 ? -5.070 -8.714 -1.582 1.00 91.38 113 ILE A O 1
ATOM 864 N N . LEU A 1 114 ? -4.362 -9.860 0.220 1.00 91.69 114 LEU A N 1
ATOM 865 C CA . LEU A 1 114 ? -3.142 -10.373 -0.411 1.00 91.69 114 LEU A CA 1
ATOM 866 C C . LEU A 1 114 ? -3.444 -11.314 -1.587 1.00 91.69 114 LEU A C 1
ATOM 868 O O . LEU A 1 114 ? -2.730 -11.306 -2.590 1.00 91.69 114 LEU A O 1
ATOM 872 N N . GLU A 1 115 ? -4.525 -12.094 -1.522 1.00 93.69 115 GLU A N 1
ATOM 873 C CA . GLU A 1 115 ? -4.997 -12.880 -2.665 1.00 93.69 115 GLU A CA 1
ATOM 874 C C . GLU A 1 115 ? -5.375 -11.994 -3.855 1.00 93.69 115 GLU A C 1
ATOM 876 O O . GLU A 1 115 ? -4.991 -12.302 -4.980 1.00 93.69 115 GLU A O 1
ATOM 881 N N . CYS A 1 116 ? -6.114 -10.904 -3.634 1.00 92.56 116 CYS A N 1
ATOM 882 C CA . CYS A 1 116 ? -6.470 -9.962 -4.696 1.00 92.56 116 CYS A CA 1
ATOM 883 C C . CYS A 1 116 ? -5.234 -9.243 -5.248 1.00 92.56 116 CYS A C 1
ATOM 885 O O . CYS A 1 116 ? -5.066 -9.180 -6.463 1.00 92.56 116 CYS A O 1
ATOM 887 N N . TYR A 1 117 ? -4.353 -8.766 -4.365 1.00 93.06 117 TYR A N 1
ATOM 888 C CA . TYR A 1 117 ? -3.106 -8.104 -4.742 1.00 93.06 117 TYR A CA 1
ATOM 889 C C . TYR A 1 117 ? -2.235 -9.010 -5.618 1.00 93.06 117 TYR A C 1
ATOM 891 O O . TYR A 1 117 ? -1.926 -8.657 -6.747 1.00 93.06 117 TYR A O 1
ATOM 899 N N . 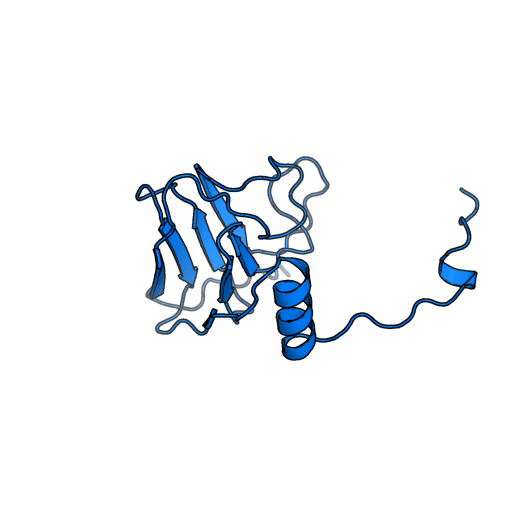THR A 1 118 ? -1.952 -10.238 -5.177 1.00 94.75 118 THR A N 1
ATOM 900 C CA . THR A 1 118 ? -1.131 -11.187 -5.956 1.00 94.75 118 THR A CA 1
ATOM 901 C C . THR A 1 118 ? -1.818 -11.688 -7.230 1.00 94.75 118 THR A C 1
ATOM 903 O O . THR A 1 118 ? -1.150 -12.111 -8.166 1.00 94.75 118 THR A O 1
ATOM 906 N N . ARG A 1 119 ? -3.152 -11.634 -7.334 1.00 94.81 119 ARG A N 1
ATOM 907 C CA . ARG A 1 119 ? -3.831 -11.861 -8.625 1.00 94.81 119 ARG A CA 1
ATOM 908 C C . ARG A 1 119 ? -3.600 -10.720 -9.611 1.00 94.81 119 ARG A C 1
ATOM 910 O O . ARG A 1 119 ? -3.553 -10.990 -10.804 1.00 94.81 119 ARG A O 1
ATOM 917 N N . LEU A 1 120 ? -3.487 -9.488 -9.119 1.00 92.81 120 LEU A N 1
ATOM 918 C CA . LEU A 1 120 ? -3.236 -8.300 -9.933 1.00 92.81 120 LEU A CA 1
ATOM 919 C C . LEU A 1 120 ? -1.758 -8.185 -10.328 1.00 92.81 120 LEU A C 1
ATOM 921 O O . LEU A 1 120 ? -1.456 -7.888 -11.477 1.00 92.81 120 LEU A O 1
ATOM 925 N N . THR A 1 121 ? -0.842 -8.430 -9.388 1.00 92.94 121 THR A N 1
ATOM 926 C CA . THR A 1 121 ? 0.593 -8.142 -9.555 1.00 92.94 121 THR A CA 1
ATOM 927 C C . THR A 1 121 ? 1.455 -9.371 -9.843 1.00 92.94 121 THR A C 1
ATOM 929 O O . THR A 1 121 ? 2.647 -9.228 -10.098 1.00 92.94 121 THR A O 1
ATOM 932 N N . GLY A 1 122 ? 0.881 -10.576 -9.787 1.00 94.44 122 GLY A N 1
ATOM 933 C CA . GLY A 1 122 ? 1.586 -11.841 -9.999 1.00 94.44 122 GLY A CA 1
ATOM 934 C C . GLY A 1 122 ? 1.578 -12.742 -8.764 1.00 94.44 122 GLY A C 1
ATOM 935 O O . GLY A 1 122 ? 1.769 -12.301 -7.626 1.00 94.44 122 GLY A O 1
ATOM 936 N N . ARG A 1 123 ? 1.333 -14.037 -8.993 1.00 95.94 123 ARG A N 1
ATOM 937 C CA . ARG A 1 123 ? 1.369 -15.068 -7.950 1.00 95.94 123 ARG A CA 1
ATOM 938 C C . ARG A 1 123 ? 2.815 -15.527 -7.726 1.00 95.94 123 ARG A C 1
ATOM 940 O O . ARG A 1 123 ? 3.548 -15.655 -8.706 1.00 95.94 123 ARG A O 1
ATOM 947 N N . PRO A 1 124 ? 3.223 -15.813 -6.477 1.00 92.56 124 PRO A N 1
ATOM 948 C CA . PRO A 1 124 ? 4.513 -16.444 -6.232 1.00 92.56 124 PRO A CA 1
ATOM 949 C C . PRO A 1 124 ? 4.560 -17.819 -6.914 1.00 92.56 124 PRO A C 1
ATOM 951 O O . PRO A 1 124 ? 3.568 -18.553 -6.904 1.00 92.56 124 PRO A O 1
ATOM 954 N N . GLY A 1 125 ? 5.703 -18.152 -7.515 1.00 90.94 125 GLY A N 1
ATOM 955 C CA . GLY A 1 125 ? 5.938 -19.471 -8.101 1.00 90.94 125 GLY A CA 1
ATOM 956 C C . GLY A 1 125 ? 6.005 -20.566 -7.036 1.00 90.94 125 GLY A C 1
ATOM 957 O O . GLY A 1 125 ? 6.255 -20.292 -5.860 1.00 90.94 125 GLY A O 1
ATOM 958 N N . GLN A 1 126 ? 5.791 -21.817 -7.445 1.00 90.88 126 GLN A N 1
ATOM 959 C CA . GLN A 1 126 ? 6.067 -22.956 -6.573 1.00 90.88 126 GLN A CA 1
ATOM 960 C C . GLN A 1 126 ? 7.579 -23.120 -6.415 1.00 90.88 126 GLN A C 1
ATOM 962 O O . GLN A 1 126 ? 8.320 -23.057 -7.393 1.00 90.88 126 GLN A O 1
ATOM 967 N N . VAL A 1 127 ? 8.018 -23.329 -5.178 1.00 88.06 127 VAL A N 1
ATOM 968 C CA . VAL A 1 127 ? 9.420 -23.581 -4.834 1.00 88.06 127 VAL A CA 1
ATOM 969 C C . VAL A 1 127 ? 9.627 -25.091 -4.770 1.00 88.06 127 VAL A C 1
ATOM 971 O O . VAL A 1 127 ? 8.755 -25.808 -4.269 1.00 88.06 127 VAL A O 1
ATOM 974 N N . SER A 1 128 ? 10.739 -25.592 -5.313 1.00 89.00 128 SER A N 1
ATOM 975 C CA . SER A 1 128 ? 11.023 -27.024 -5.265 1.00 89.00 128 SER A CA 1
ATOM 976 C C . SER A 1 128 ? 11.398 -27.447 -3.843 1.00 89.00 128 SER A C 1
ATOM 978 O O . SER A 1 128 ? 11.893 -26.650 -3.048 1.00 89.00 128 SER A O 1
ATOM 980 N N . MET A 1 129 ? 11.204 -28.725 -3.509 1.00 85.19 129 MET A N 1
ATOM 981 C CA . MET A 1 129 ? 11.618 -29.235 -2.196 1.00 85.19 129 MET A CA 1
ATOM 982 C C . MET A 1 129 ? 13.131 -29.129 -1.974 1.00 85.19 129 MET A C 1
ATOM 984 O O . MET A 1 129 ? 13.558 -28.992 -0.833 1.00 85.19 129 MET A O 1
ATOM 988 N N . ALA A 1 130 ? 13.933 -29.166 -3.043 1.00 85.88 130 ALA A N 1
ATOM 989 C CA . ALA A 1 130 ? 15.381 -29.012 -2.956 1.00 85.88 130 ALA A CA 1
ATOM 990 C C . ALA A 1 130 ? 15.772 -27.602 -2.483 1.00 85.88 130 ALA A C 1
ATOM 992 O O . ALA A 1 130 ? 16.633 -27.472 -1.620 1.00 85.88 130 ALA A O 1
ATOM 993 N N . ASP A 1 131 ? 15.074 -26.564 -2.950 1.00 84.69 131 ASP A N 1
ATOM 994 C CA . ASP A 1 131 ? 15.333 -25.164 -2.567 1.00 84.69 131 ASP A CA 1
ATOM 995 C C . ASP A 1 131 ? 14.919 -24.844 -1.117 1.00 84.69 131 ASP A C 1
ATOM 997 O O . ASP A 1 131 ? 15.258 -23.790 -0.583 1.00 84.69 131 ASP A O 1
ATOM 1001 N N . LEU A 1 132 ? 14.159 -25.738 -0.474 1.00 85.25 132 LEU A N 1
ATOM 1002 C CA . LEU A 1 132 ? 13.768 -25.633 0.936 1.00 85.25 132 LEU A CA 1
ATOM 1003 C C . LEU A 1 132 ? 14.724 -26.385 1.870 1.00 85.25 132 LEU A C 1
ATOM 1005 O O . LEU A 1 132 ? 14.562 -26.321 3.091 1.00 85.25 132 LEU A O 1
ATOM 1009 N N . THR A 1 133 ? 15.699 -27.116 1.321 1.00 86.19 133 THR A N 1
ATOM 1010 C CA . THR A 1 133 ? 16.717 -27.781 2.137 1.00 86.19 133 THR A CA 1
ATOM 1011 C C . THR A 1 133 ? 17.748 -26.764 2.633 1.00 86.19 133 THR A C 1
ATOM 1013 O O . THR A 1 133 ? 18.103 -25.842 1.898 1.00 86.19 133 THR A O 1
ATOM 1016 N N . PRO A 1 134 ? 18.235 -26.882 3.882 1.00 86.19 134 PRO A N 1
ATOM 1017 C CA . PRO A 1 134 ? 19.287 -26.004 4.373 1.00 86.19 134 PRO A CA 1
ATOM 1018 C C . PRO A 1 134 ? 20.530 -26.107 3.485 1.00 86.19 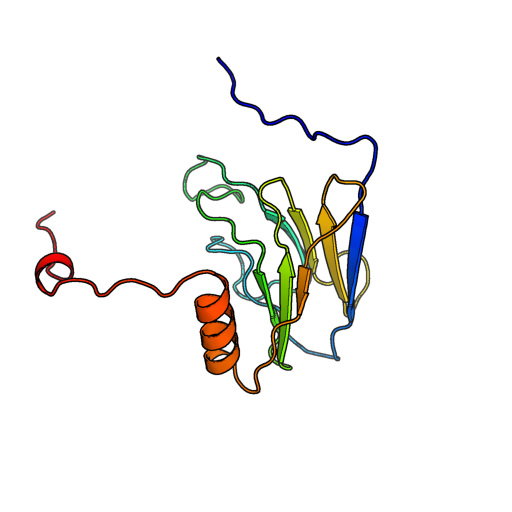134 PRO A C 1
ATOM 1020 O O . PRO A 1 134 ? 21.055 -27.202 3.277 1.00 86.19 134 PRO A O 1
ATOM 1023 N N . HIS A 1 135 ? 21.039 -24.974 3.004 1.00 79.19 135 HIS A N 1
ATOM 1024 C CA . HIS A 1 135 ? 22.387 -24.940 2.450 1.00 79.19 135 HIS A CA 1
ATOM 1025 C C . HIS A 1 135 ? 23.392 -25.076 3.599 1.00 79.19 135 HIS A C 1
ATOM 1027 O O . HIS A 1 135 ? 23.277 -24.376 4.607 1.00 79.19 135 HIS A O 1
ATOM 1033 N N . ALA A 1 136 ? 24.349 -25.999 3.462 1.00 68.00 136 ALA A N 1
ATOM 1034 C CA . ALA A 1 136 ? 25.488 -26.071 4.371 1.00 68.00 136 ALA A CA 1
ATOM 1035 C C . ALA A 1 136 ? 26.203 -24.709 4.367 1.00 68.00 136 ALA A C 1
ATOM 1037 O O . ALA A 1 136 ? 26.438 -24.150 3.293 1.00 68.00 136 ALA A O 1
ATOM 1038 N N . ALA A 1 137 ? 26.447 -24.175 5.564 1.00 58.28 137 ALA A N 1
ATOM 1039 C CA . ALA A 1 137 ? 27.104 -22.888 5.776 1.00 58.28 137 ALA A CA 1
ATOM 1040 C C . ALA A 1 137 ? 28.575 -22.909 5.341 1.00 58.28 137 ALA A C 1
ATOM 1042 O O . ALA A 1 137 ? 29.212 -23.980 5.483 1.00 58.28 137 ALA A O 1
#

Foldseek 3Di:
DDPDPPLPAPDKDKDKDFADPPKWKADQDDFPDDRTCAQDKHKQDADDDPNPDRHHNDGFQKMAIPQGWIKGWPDPAIKIWGHCNPPHGMIMIMGSDPDTDMDTADDPGPVRRVVRVCVVVHDDDDDDPVNVDDDDD